Protein AF-A0A933AC29-F1 (afdb_monomer)

Foldseek 3Di:
DKDKDKAKDWDDDPPTPDIDIDIDIHDPVCVVVVVVVQVVVCCVPPVPDPDRDDPHVPDPDDPDDDDDDDDPDDDDD

Secondary structure (DSSP, 8-state):
-EEEEEEEEE--STT---EEEEEEEEETTTHHHHHHHHHHHHHHH-TT--SPP---SS-------------------

Solvent-accessible surface area (backbone atoms only — not comparable to full-atom values): 5384 Å² total; per-residue (Å²): 111,73,48,77,50,76,49,78,50,67,54,85,66,98,81,45,83,49,78,47,79,52,69,50,79,41,52,58,88,49,52,66,55,55,52,51,53,52,51,52,51,41,55,73,79,41,71,86,59,89,62,89,78,79,88,59,89,80,69,84,71,78,81,85,79,79,84,84,80,85,86,85,88,76,78,92,129

pLDDT: mean 71.68, std 16.99, range [33.34, 89.56]

Radius of gyration: 21.16 Å; Cα contacts (8 Å, |Δi|>4): 51; chains: 1; bounding box: 70×35×39 Å

Sequence (77 aa):
MYVLYLDESGTHGADASYFVLAGIAAFEREIHWFTQDLNAIQMEYFPHEIAPLHFHAAKLHPRASMESIDNRTAASH

Nearest PDB structures (foldseek):
  8oo0-assembly1_SV  TM=3.458E-01  e=2.301E+00  Thermochaetoides thermophila
  5dc3-assembly2_d1  TM=3.082E-01  e=2.456E+00  Saccharomyces cerevisiae S288C
  2hj1-assembly1_B  TM=2.114E-01  e=1.460E+00  Haemophilus influenzae 86-028NP
  7old-assembly1_SV  TM=3.409E-01  e=5.023E+00  Thermochaetoides thermophila DSM 1495
  6gsm-assembly1_V  TM=3.310E-01  e=6.516E+00  Kluyveromyces lactis NRRL Y-1140

Mean predicted aligned error: 13.55 Å

Structure (mmCIF, N/CA/C/O backbone):
data_AF-A0A933AC29-F1
#
_entry.id   AF-A0A933AC29-F1
#
loop_
_atom_site.group_PDB
_atom_site.id
_atom_site.type_symbol
_atom_site.label_atom_id
_atom_site.label_alt_id
_atom_site.label_comp_id
_atom_site.label_asym_id
_atom_site.label_entity_id
_atom_site.label_seq_id
_atom_site.pdbx_PDB_ins_code
_atom_site.Cartn_x
_atom_site.Cartn_y
_atom_site.Cartn_z
_atom_site.occupancy
_atom_site.B_iso_or_equiv
_atom_site.auth_seq_id
_atom_site.auth_comp_id
_atom_site.auth_asym_id
_atom_site.auth_atom_id
_atom_site.pdbx_PDB_model_num
ATOM 1 N N . MET A 1 1 ? -18.934 5.882 4.047 1.00 84.44 1 MET A N 1
ATOM 2 C CA . MET A 1 1 ? -18.019 6.390 3.003 1.00 84.44 1 MET A CA 1
ATOM 3 C C . MET A 1 1 ? -17.001 5.304 2.670 1.00 84.44 1 MET A C 1
ATOM 5 O O . MET A 1 1 ? -16.727 4.483 3.538 1.00 84.44 1 MET A O 1
ATOM 9 N N . TYR A 1 2 ? -16.484 5.258 1.440 1.00 82.38 2 TYR A N 1
ATOM 10 C CA . TYR A 1 2 ? -15.390 4.353 1.060 1.00 82.38 2 TYR A CA 1
ATOM 11 C C . TYR A 1 2 ? -14.118 5.162 0.823 1.00 82.38 2 TYR A C 1
ATOM 13 O O . TYR A 1 2 ? -14.186 6.246 0.244 1.00 82.38 2 TYR A O 1
ATOM 21 N N . VAL A 1 3 ? -12.980 4.628 1.261 1.00 81.38 3 VAL A N 1
ATOM 22 C CA . VAL A 1 3 ? -11.653 5.160 0.947 1.00 81.38 3 VAL A CA 1
ATOM 23 C C . VAL A 1 3 ? -11.014 4.234 -0.074 1.00 81.38 3 VAL A C 1
ATOM 25 O O . VAL A 1 3 ? -10.918 3.027 0.144 1.00 81.38 3 VAL A O 1
ATOM 28 N N . LEU A 1 4 ? -10.614 4.812 -1.202 1.00 81.81 4 LEU A N 1
ATOM 29 C CA . LEU A 1 4 ? -9.885 4.121 -2.254 1.00 81.81 4 LEU A CA 1
ATOM 30 C C . LEU A 1 4 ? -8.400 4.430 -2.091 1.00 81.81 4 LEU A C 1
ATOM 32 O O . LEU A 1 4 ? -7.997 5.589 -2.183 1.00 81.81 4 LEU A O 1
ATOM 36 N N . TYR A 1 5 ? -7.606 3.392 -1.864 1.00 82.00 5 TYR A N 1
ATOM 37 C CA . TYR A 1 5 ? -6.157 3.448 -1.984 1.00 82.00 5 TYR A CA 1
ATOM 38 C C . TYR A 1 5 ? -5.751 2.802 -3.306 1.00 82.00 5 TYR A C 1
ATOM 40 O O . TYR A 1 5 ? -6.233 1.718 -3.634 1.00 82.00 5 TYR A O 1
ATOM 48 N N . LEU A 1 6 ? -4.888 3.470 -4.063 1.00 84.81 6 LEU A N 1
ATOM 49 C CA . LEU A 1 6 ? -4.410 3.029 -5.367 1.00 84.81 6 LEU A CA 1
ATOM 50 C C . LEU A 1 6 ? -2.905 3.286 -5.432 1.00 84.81 6 LEU A C 1
ATOM 52 O O . LEU A 1 6 ? -2.473 4.399 -5.139 1.00 84.81 6 LEU A O 1
ATOM 56 N N . ASP A 1 7 ? -2.141 2.267 -5.805 1.00 84.31 7 ASP A N 1
ATOM 57 C CA . ASP A 1 7 ? -0.690 2.317 -5.945 1.00 84.31 7 ASP A CA 1
ATOM 58 C C . ASP A 1 7 ? -0.272 1.785 -7.318 1.00 84.31 7 ASP A C 1
ATOM 60 O O . ASP A 1 7 ? -0.877 0.854 -7.868 1.00 84.31 7 ASP A O 1
ATOM 64 N N . GLU A 1 8 ? 0.771 2.390 -7.873 1.00 84.75 8 GLU A N 1
ATOM 65 C CA . GLU A 1 8 ? 1.342 2.013 -9.159 1.00 84.75 8 GLU A CA 1
ATOM 66 C C . GLU A 1 8 ? 2.782 1.533 -8.988 1.00 84.75 8 GLU A C 1
ATOM 68 O O . GLU A 1 8 ? 3.576 2.080 -8.225 1.00 84.75 8 GLU A O 1
ATOM 73 N N . SER A 1 9 ? 3.140 0.482 -9.719 1.00 80.81 9 SER A N 1
ATOM 74 C CA . SER A 1 9 ? 4.495 -0.051 -9.750 1.00 80.81 9 SER A CA 1
ATOM 75 C C . SER A 1 9 ? 4.893 -0.379 -11.181 1.00 80.81 9 SER A C 1
ATOM 77 O O . SER A 1 9 ? 4.068 -0.772 -12.002 1.00 80.81 9 SER A O 1
ATOM 79 N N . GLY A 1 10 ? 6.170 -0.230 -11.509 1.00 79.50 10 GLY A N 1
ATOM 80 C CA . GLY A 1 10 ? 6.650 -0.464 -12.864 1.00 79.50 10 GLY A CA 1
ATOM 81 C C . GLY A 1 10 ? 7.965 0.231 -13.162 1.00 79.50 10 GLY A C 1
ATOM 82 O O . GLY A 1 10 ? 8.516 0.986 -12.356 1.00 79.50 10 GLY A O 1
ATOM 83 N N . THR A 1 11 ? 8.475 -0.033 -14.356 1.00 79.62 11 THR A N 1
ATOM 84 C CA . THR A 1 11 ? 9.601 0.712 -14.927 1.00 79.62 11 THR A CA 1
ATOM 85 C C . THR A 1 11 ? 9.079 1.983 -15.588 1.00 79.62 11 THR A C 1
ATOM 87 O O . THR A 1 11 ? 8.118 1.911 -16.345 1.00 79.62 11 TH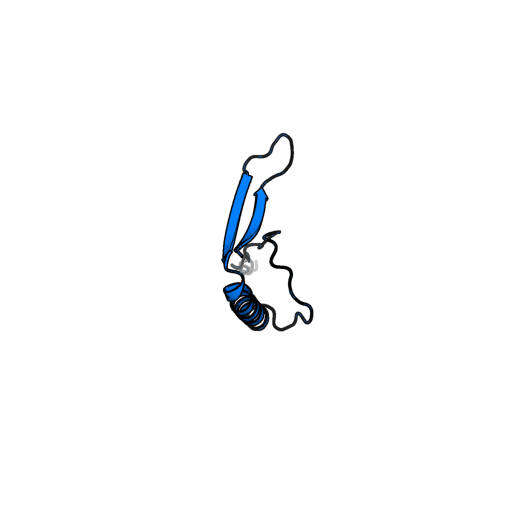R A O 1
ATOM 90 N N . HIS A 1 12 ? 9.710 3.128 -15.329 1.00 75.75 12 HIS A N 1
ATOM 91 C CA . HIS A 1 12 ? 9.315 4.415 -15.906 1.00 75.75 12 HIS A CA 1
ATOM 92 C C . HIS A 1 12 ? 10.229 4.781 -17.085 1.00 75.75 12 HIS A C 1
ATOM 94 O O . HIS A 1 12 ? 11.435 4.548 -17.017 1.00 75.75 12 HIS A O 1
ATOM 100 N N . GLY A 1 13 ? 9.672 5.392 -18.135 1.00 80.00 13 GLY A N 1
ATOM 101 C CA . GLY A 1 13 ? 10.418 5.873 -19.306 1.00 80.00 13 GLY A CA 1
ATOM 102 C C . GLY A 1 13 ? 9.9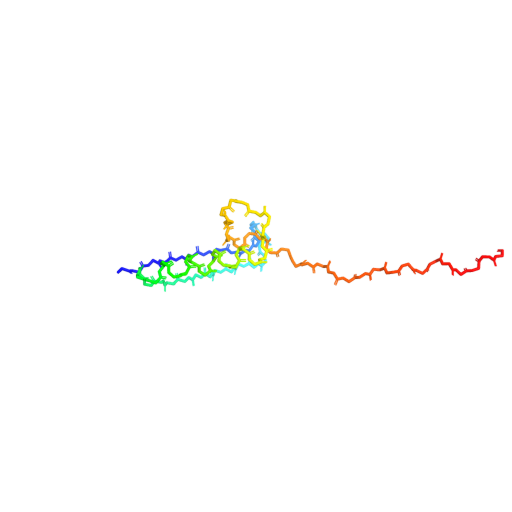92 5.217 -20.622 1.00 80.00 13 GLY A C 1
ATOM 103 O O . GLY A 1 13 ? 9.091 4.385 -20.648 1.00 80.00 13 GLY A O 1
ATOM 104 N N . ALA A 1 14 ? 10.636 5.612 -21.724 1.00 78.12 14 ALA A N 1
ATOM 105 C CA . ALA A 1 14 ? 10.306 5.130 -23.071 1.00 78.12 14 ALA A CA 1
ATOM 106 C C . ALA A 1 14 ? 10.500 3.610 -23.247 1.00 78.12 14 ALA A C 1
ATOM 108 O O . ALA A 1 14 ? 9.809 3.003 -24.059 1.00 78.12 14 ALA A O 1
ATOM 109 N N . ASP A 1 15 ? 11.372 3.004 -22.435 1.00 80.50 15 ASP A N 1
ATOM 110 C CA . ASP A 1 15 ? 11.670 1.567 -22.441 1.00 80.50 15 ASP A CA 1
ATOM 111 C C . ASP A 1 15 ? 10.943 0.807 -21.315 1.00 80.50 15 ASP A C 1
ATOM 113 O O . ASP A 1 15 ? 11.387 -0.257 -20.874 1.00 80.50 15 ASP A O 1
ATOM 117 N N . ALA A 1 16 ? 9.845 1.363 -20.789 1.00 82.69 16 ALA A N 1
ATOM 118 C CA . ALA A 1 16 ? 9.055 0.711 -19.754 1.00 82.69 16 ALA A CA 1
ATOM 119 C C . ALA A 1 16 ? 8.570 -0.672 -20.226 1.00 82.69 16 ALA A C 1
ATOM 121 O O . ALA A 1 16 ? 7.835 -0.789 -21.203 1.00 82.69 16 ALA A O 1
ATOM 122 N N . SER A 1 17 ? 8.971 -1.726 -19.516 1.00 83.19 17 SER A N 1
ATOM 123 C CA . SER A 1 17 ? 8.667 -3.116 -19.882 1.00 83.19 17 SER A CA 1
ATOM 124 C C . SER A 1 17 ? 7.411 -3.653 -19.199 1.00 83.19 17 SER A C 1
ATOM 126 O O . SER A 1 17 ? 6.777 -4.572 -19.715 1.00 83.19 17 SER A O 1
ATOM 128 N N . TYR A 1 18 ? 7.032 -3.081 -18.054 1.00 76.81 18 TYR A N 1
ATOM 129 C CA . TYR A 1 18 ? 5.814 -3.449 -17.342 1.00 76.81 18 TYR A CA 1
ATOM 130 C C . TYR A 1 18 ? 5.280 -2.303 -16.479 1.00 76.81 18 TYR A C 1
ATOM 132 O O . TYR A 1 18 ? 6.033 -1.464 -15.976 1.00 76.81 18 TYR A O 1
ATOM 140 N N . PHE A 1 19 ? 3.960 -2.324 -16.297 1.00 84.56 19 PHE A N 1
ATOM 141 C CA . PHE A 1 19 ? 3.189 -1.427 -15.446 1.00 84.56 19 PHE A CA 1
ATOM 142 C C . PHE A 1 19 ? 2.143 -2.253 -14.692 1.00 84.56 19 PHE A C 1
ATOM 144 O O . PHE A 1 19 ? 1.437 -3.066 -15.291 1.00 84.56 19 PHE A O 1
ATOM 151 N N . VAL A 1 20 ? 2.064 -2.063 -13.381 1.00 81.75 20 VAL A N 1
ATOM 152 C CA . VAL A 1 20 ? 1.151 -2.752 -12.471 1.00 81.75 20 VAL A CA 1
ATOM 153 C C . VAL A 1 20 ? 0.396 -1.697 -11.682 1.00 81.75 20 VAL A C 1
ATOM 155 O O . VAL A 1 20 ? 1.004 -0.847 -11.039 1.00 81.75 20 VAL A O 1
ATOM 158 N N . LEU A 1 21 ? -0.929 -1.786 -11.709 1.00 85.56 21 LEU A N 1
ATOM 159 C CA . LEU A 1 21 ? -1.821 -0.949 -10.919 1.00 85.56 21 LEU A CA 1
ATOM 160 C C . LEU A 1 21 ? -2.581 -1.840 -9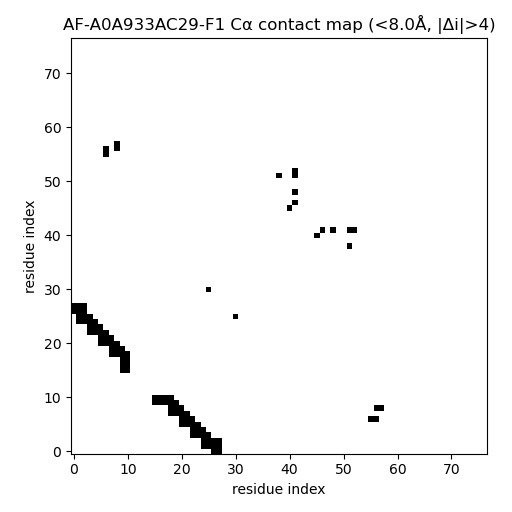.942 1.00 85.56 21 LEU A C 1
ATOM 162 O O . LEU A 1 21 ? -3.240 -2.794 -10.363 1.00 85.56 21 LEU A O 1
ATOM 166 N N . ALA A 1 22 ? -2.496 -1.536 -8.652 1.00 84.00 22 ALA A N 1
ATOM 167 C CA . ALA A 1 22 ? -3.189 -2.280 -7.609 1.00 84.00 22 ALA A CA 1
ATOM 168 C C . ALA A 1 22 ? -3.780 -1.323 -6.575 1.00 84.00 22 ALA A C 1
ATOM 170 O O . ALA A 1 22 ? -3.264 -0.238 -6.339 1.00 84.00 22 ALA A O 1
ATOM 171 N N . GLY A 1 23 ? -4.884 -1.713 -5.948 1.00 82.00 23 GLY A N 1
ATOM 172 C CA . GLY A 1 23 ? -5.544 -0.863 -4.969 1.00 82.00 23 GLY A CA 1
ATOM 173 C C . GLY A 1 23 ? -6.587 -1.605 -4.153 1.00 82.00 23 GLY A C 1
ATOM 174 O O . GLY A 1 23 ? -6.993 -2.714 -4.501 1.00 82.00 23 GLY A O 1
ATOM 175 N N . ILE A 1 24 ? -7.024 -0.971 -3.067 1.00 84.62 24 ILE A N 1
ATOM 176 C CA . ILE A 1 24 ? -8.083 -1.466 -2.189 1.00 84.62 24 ILE A CA 1
ATOM 177 C C . ILE A 1 24 ? -9.146 -0.387 -1.997 1.00 84.62 24 ILE A C 1
ATOM 179 O O . ILE A 1 24 ? -8.836 0.791 -1.821 1.00 84.62 24 ILE A O 1
ATOM 183 N N . ALA A 1 25 ? -10.411 -0.795 -2.005 1.00 88.69 25 ALA A N 1
ATOM 184 C CA . ALA A 1 25 ? -11.521 0.045 -1.582 1.00 88.69 25 ALA A CA 1
ATOM 185 C C . ALA A 1 25 ? -12.012 -0.467 -0.228 1.00 88.69 25 ALA A C 1
ATOM 187 O O . ALA A 1 25 ? -12.567 -1.561 -0.141 1.00 88.69 25 ALA A O 1
ATOM 188 N N . ALA A 1 26 ? -11.792 0.317 0.821 1.00 82.44 26 ALA A N 1
ATOM 189 C CA . ALA A 1 26 ? -12.142 -0.034 2.190 1.00 82.44 26 ALA A CA 1
ATOM 190 C C . ALA A 1 26 ? -13.318 0.810 2.675 1.00 82.44 26 ALA A C 1
ATOM 192 O O . ALA A 1 26 ? -13.397 2.010 2.386 1.00 82.44 26 ALA A O 1
ATOM 193 N N . PHE A 1 27 ? -14.231 0.206 3.434 1.00 89.12 27 PHE A N 1
ATOM 194 C CA . PHE A 1 27 ? -15.270 0.982 4.088 1.00 89.12 27 PHE A CA 1
ATOM 195 C C . PHE A 1 27 ? -14.660 1.767 5.260 1.00 89.12 27 PHE A C 1
ATOM 197 O O . PHE A 1 27 ? -13.823 1.252 5.996 1.00 89.12 27 PHE A O 1
ATOM 204 N N . GLU A 1 28 ? -15.072 3.019 5.471 1.00 80.75 28 GLU A N 1
ATOM 205 C CA . GLU A 1 28 ? -14.415 3.921 6.438 1.00 80.75 28 GLU A CA 1
ATOM 206 C C . GLU A 1 28 ? -14.332 3.360 7.868 1.00 80.75 28 GLU A C 1
ATOM 208 O O . GLU A 1 28 ? -13.372 3.627 8.587 1.00 80.75 28 GLU A O 1
ATOM 213 N N . ARG A 1 29 ? -15.318 2.547 8.276 1.00 86.25 29 ARG A N 1
ATOM 214 C CA . ARG A 1 29 ? -15.352 1.924 9.608 1.00 86.25 29 ARG A CA 1
ATOM 215 C C . ARG A 1 29 ? -14.320 0.800 9.779 1.00 86.25 29 ARG A C 1
ATOM 217 O O . ARG A 1 29 ? -14.085 0.383 10.907 1.00 86.25 29 ARG A O 1
ATOM 224 N N . GLU A 1 30 ? -13.703 0.329 8.699 1.00 83.69 30 GLU A N 1
ATOM 225 C CA . GLU A 1 30 ? -12.717 -0.761 8.708 1.00 83.69 30 GLU A CA 1
ATOM 226 C C . GLU A 1 30 ? -11.271 -0.253 8.778 1.00 83.69 30 GLU A C 1
ATOM 228 O O . GLU A 1 30 ? -10.389 -0.959 9.259 1.00 83.69 30 GLU A O 1
ATOM 233 N N . ILE A 1 31 ? -11.027 1.003 8.387 1.00 80.00 31 ILE A N 1
ATOM 234 C CA . ILE A 1 31 ? -9.683 1.611 8.323 1.00 80.00 31 ILE A CA 1
ATOM 235 C C . ILE A 1 31 ? -8.975 1.583 9.681 1.00 80.00 31 ILE A C 1
ATOM 237 O O . ILE A 1 31 ? -7.755 1.410 9.755 1.00 80.00 31 ILE A O 1
ATOM 241 N N . HIS A 1 32 ? -9.745 1.728 10.762 1.00 80.69 32 HIS A N 1
ATOM 242 C CA . HIS A 1 32 ? -9.216 1.654 12.118 1.00 80.69 32 HIS A CA 1
ATOM 243 C C . HIS A 1 32 ? -8.537 0.307 12.392 1.00 80.69 32 HIS A C 1
ATOM 245 O O . HIS A 1 32 ? -7.445 0.282 12.952 1.00 80.69 32 HIS A O 1
ATOM 251 N N . TRP A 1 33 ? -9.150 -0.792 11.948 1.00 85.56 33 TRP A N 1
ATOM 252 C CA . TRP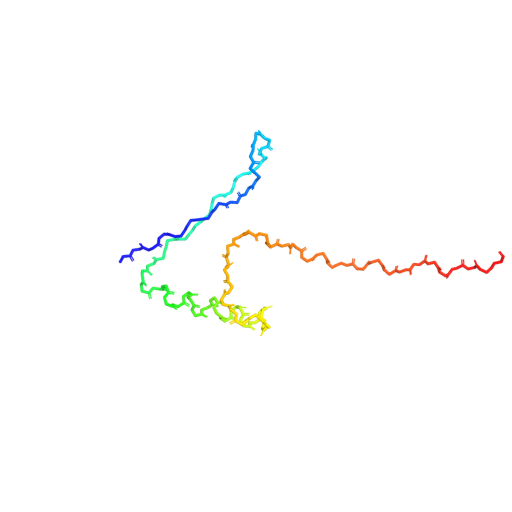 A 1 33 ? -8.624 -2.143 12.134 1.00 85.56 33 TRP A CA 1
ATOM 253 C C . TRP A 1 33 ? -7.412 -2.396 11.242 1.00 85.56 33 TRP A C 1
ATOM 255 O O . TRP A 1 33 ? -6.382 -2.832 11.740 1.00 85.56 33 TRP A O 1
ATOM 265 N N . PHE A 1 34 ? -7.462 -1.979 9.973 1.00 82.81 34 PHE A N 1
ATOM 266 C CA . PHE A 1 34 ? -6.304 -2.098 9.078 1.00 82.81 34 PHE A CA 1
ATOM 267 C C . PHE A 1 34 ? -5.072 -1.357 9.601 1.00 82.81 34 PHE A C 1
ATOM 269 O O . PHE A 1 34 ? -3.956 -1.851 9.482 1.00 82.81 34 PHE A O 1
ATOM 276 N N . THR A 1 35 ? -5.259 -0.195 10.230 1.00 81.19 35 THR A N 1
ATOM 277 C CA . THR A 1 35 ? -4.150 0.533 10.862 1.00 81.19 35 THR A CA 1
ATOM 278 C C . THR A 1 35 ? -3.539 -0.257 12.020 1.00 81.19 35 THR A C 1
ATOM 280 O O . THR A 1 35 ? -2.319 -0.296 12.162 1.00 81.19 35 THR A O 1
ATOM 283 N N . GLN A 1 36 ? -4.369 -0.894 12.851 1.00 86.50 36 GLN A N 1
ATOM 284 C CA . GLN A 1 36 ? -3.882 -1.718 13.959 1.00 86.50 36 GLN A CA 1
ATOM 285 C C . GLN A 1 36 ? -3.108 -2.938 13.454 1.00 86.50 36 GLN A C 1
ATOM 287 O O . GLN A 1 36 ? -2.018 -3.210 13.956 1.00 86.50 36 GLN A O 1
ATOM 292 N N . ASP A 1 37 ? -3.625 -3.614 12.428 1.00 88.12 37 ASP A N 1
ATOM 293 C CA . ASP A 1 37 ? -2.976 -4.783 11.833 1.00 88.12 37 ASP A CA 1
ATOM 294 C C . ASP A 1 37 ? -1.630 -4.411 11.190 1.00 88.12 37 ASP A C 1
ATOM 296 O O . ASP A 1 37 ? -0.629 -5.097 11.395 1.00 88.12 37 ASP A O 1
ATOM 300 N N . LEU A 1 38 ? -1.561 -3.279 10.477 1.00 83.25 38 LEU A N 1
ATOM 301 C CA . LEU A 1 38 ? -0.306 -2.771 9.908 1.00 83.25 38 LEU A CA 1
ATOM 302 C C . LEU A 1 38 ? 0.729 -2.431 10.989 1.00 83.25 38 LEU A C 1
ATOM 304 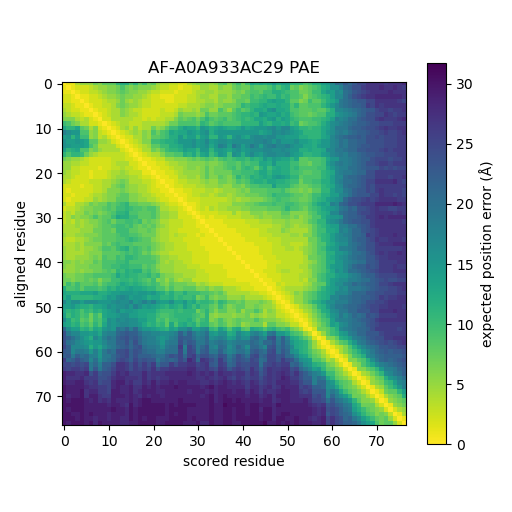O O . LEU A 1 38 ? 1.911 -2.730 10.820 1.00 83.25 38 LEU A O 1
ATOM 308 N N . ASN A 1 39 ? 0.298 -1.858 12.116 1.00 84.06 39 ASN A N 1
ATOM 309 C CA . ASN A 1 39 ? 1.188 -1.598 13.248 1.00 84.06 39 ASN A CA 1
ATOM 310 C C . ASN A 1 39 ? 1.724 -2.901 13.857 1.00 84.06 39 ASN A C 1
ATOM 312 O O . ASN A 1 39 ? 2.904 -2.974 14.195 1.00 84.06 39 ASN A O 1
ATOM 316 N N . ALA A 1 40 ? 0.885 -3.936 13.969 1.00 88.00 40 ALA A N 1
ATOM 317 C CA . ALA A 1 40 ? 1.309 -5.245 14.459 1.00 88.00 40 ALA A CA 1
ATOM 318 C C . ALA A 1 40 ? 2.366 -5.877 13.536 1.00 88.00 40 ALA A C 1
ATOM 320 O O . ALA A 1 40 ? 3.398 -6.342 14.019 1.00 88.00 40 ALA A O 1
ATOM 321 N N . ILE A 1 41 ? 2.167 -5.799 12.215 1.00 88.44 41 ILE A N 1
ATOM 322 C CA . ILE A 1 41 ? 3.152 -6.243 11.215 1.00 88.44 41 ILE A CA 1
ATOM 323 C C . ILE A 1 41 ? 4.465 -5.461 11.365 1.00 88.44 41 ILE A C 1
ATOM 325 O O . ILE A 1 41 ? 5.540 -6.059 11.361 1.00 88.44 41 ILE A O 1
ATOM 329 N N . GLN A 1 42 ? 4.414 -4.135 11.534 1.00 84.56 42 GLN A N 1
ATOM 330 C CA . GLN A 1 42 ? 5.629 -3.348 11.756 1.00 84.56 42 GLN A CA 1
ATOM 331 C C . GLN A 1 42 ? 6.376 -3.805 13.016 1.00 84.56 42 GLN A C 1
ATOM 333 O O . GLN A 1 42 ? 7.589 -3.984 12.969 1.00 84.56 42 GLN A O 1
ATOM 338 N N . MET A 1 43 ? 5.669 -4.022 14.126 1.00 86.00 43 MET A N 1
ATOM 339 C CA . MET A 1 43 ? 6.283 -4.485 15.373 1.00 86.00 43 MET A CA 1
ATOM 340 C C . MET A 1 43 ? 6.927 -5.871 15.237 1.00 86.00 43 MET A C 1
ATOM 342 O O . MET A 1 43 ? 7.960 -6.120 15.855 1.00 86.00 43 MET A O 1
ATOM 346 N N . GLU A 1 44 ? 6.333 -6.762 14.444 1.00 89.56 44 GLU A N 1
ATOM 347 C CA . GLU A 1 44 ? 6.840 -8.120 14.226 1.00 89.56 44 GLU A CA 1
ATOM 348 C C . GLU A 1 44 ? 8.097 -8.136 13.345 1.00 89.56 44 GLU A C 1
ATOM 350 O O . GLU A 1 44 ? 9.090 -8.777 13.693 1.00 89.56 44 GLU A O 1
ATOM 355 N N . TYR A 1 45 ? 8.078 -7.415 12.219 1.00 86.62 45 TYR A N 1
ATOM 356 C CA . TYR A 1 45 ? 9.133 -7.503 11.201 1.00 86.62 45 TYR A CA 1
ATOM 357 C C . TYR A 1 45 ? 10.176 -6.380 11.275 1.00 86.62 45 TYR A C 1
ATOM 359 O O . TYR A 1 45 ? 11.299 -6.560 10.803 1.00 86.62 45 TYR A O 1
ATOM 367 N N . PHE A 1 46 ? 9.839 -5.240 11.881 1.00 85.00 46 PHE A N 1
ATOM 368 C CA . PHE A 1 46 ? 10.692 -4.051 11.976 1.00 85.00 46 PHE A CA 1
ATOM 369 C C . PHE A 1 46 ? 10.757 -3.502 13.418 1.00 85.00 46 PHE A C 1
ATOM 371 O O . PHE A 1 46 ? 10.500 -2.320 13.648 1.00 85.00 46 PHE A O 1
ATOM 378 N N . PRO A 1 47 ? 11.140 -4.322 14.418 1.00 82.19 47 PRO A N 1
ATOM 379 C CA . PRO A 1 47 ? 11.049 -3.961 15.839 1.00 82.19 47 PRO A CA 1
ATOM 380 C C . PRO A 1 47 ? 11.978 -2.813 16.269 1.00 82.19 47 PRO A C 1
ATOM 382 O O . PRO A 1 47 ? 11.816 -2.257 17.353 1.00 82.19 47 PRO A O 1
ATOM 385 N N . HIS A 1 48 ? 12.980 -2.477 15.454 1.00 87.19 48 HIS A N 1
ATOM 386 C CA . HIS A 1 48 ? 13.927 -1.391 15.722 1.00 87.19 48 HIS A CA 1
ATOM 387 C C . HIS A 1 48 ? 13.505 -0.057 15.089 1.00 87.19 48 HIS A C 1
ATOM 389 O O . HIS A 1 48 ? 14.114 0.971 15.382 1.00 87.19 48 HIS A O 1
ATOM 395 N N . GLU A 1 49 ? 12.460 -0.061 14.256 1.00 77.38 49 GLU A N 1
ATOM 396 C CA . GLU A 1 49 ? 11.942 1.136 13.602 1.00 77.38 49 GLU A CA 1
ATOM 397 C C . GLU A 1 49 ? 10.912 1.826 14.499 1.00 77.38 49 GLU A C 1
ATOM 399 O O . GLU A 1 49 ? 9.826 1.312 14.765 1.00 77.38 49 GLU A O 1
ATOM 404 N N . ILE A 1 50 ? 11.276 3.016 14.978 1.00 70.81 50 ILE A N 1
ATOM 405 C CA . ILE A 1 50 ? 10.513 3.788 15.974 1.00 70.81 50 ILE A CA 1
ATOM 406 C C . ILE A 1 50 ? 9.481 4.717 15.310 1.00 70.81 50 ILE A C 1
ATOM 408 O O . ILE A 1 50 ? 8.544 5.185 15.955 1.00 70.81 50 ILE A O 1
ATOM 412 N N . ALA A 1 51 ? 9.662 5.008 14.020 1.00 76.12 51 ALA A N 1
ATOM 413 C CA . ALA A 1 51 ? 8.739 5.809 13.227 1.00 76.12 51 ALA A CA 1
ATOM 414 C C . ALA A 1 51 ? 7.771 4.898 12.448 1.00 76.12 51 ALA A C 1
ATOM 416 O O . ALA A 1 51 ? 8.173 3.805 12.044 1.00 76.12 51 ALA A O 1
ATOM 417 N N . PRO A 1 52 ? 6.516 5.322 12.202 1.00 68.12 52 PRO A N 1
ATOM 418 C CA . PRO A 1 52 ? 5.600 4.585 11.337 1.00 68.12 52 PRO A CA 1
ATOM 419 C C . PRO A 1 52 ? 6.214 4.361 9.953 1.00 68.12 52 PRO A C 1
ATOM 421 O O . PRO A 1 52 ? 6.615 5.314 9.278 1.00 68.12 52 PRO A O 1
ATOM 424 N N . LEU A 1 53 ? 6.300 3.101 9.533 1.00 69.12 53 LEU A N 1
ATOM 425 C CA . LEU A 1 53 ? 6.849 2.744 8.239 1.00 69.12 53 LEU A CA 1
ATOM 426 C C . LEU A 1 53 ? 5.799 3.024 7.163 1.00 69.12 53 LEU A C 1
ATOM 428 O O . LEU A 1 53 ? 4.673 2.527 7.195 1.00 69.12 53 LEU A O 1
ATOM 432 N N . HIS A 1 54 ? 6.180 3.819 6.173 1.00 68.00 54 HIS A N 1
ATOM 433 C CA . HIS A 1 54 ? 5.357 4.034 4.996 1.00 68.00 54 HIS A CA 1
ATOM 434 C C . HIS A 1 54 ? 5.441 2.788 4.105 1.00 68.00 54 HIS A C 1
ATOM 436 O O . HIS A 1 54 ? 6.361 2.665 3.300 1.00 68.00 54 HIS A O 1
ATOM 442 N N . PHE A 1 55 ? 4.465 1.881 4.218 1.00 63.88 55 PHE A N 1
ATOM 443 C CA . PHE A 1 55 ? 4.307 0.715 3.335 1.00 63.88 55 PHE A CA 1
ATOM 444 C C . PHE A 1 55 ? 3.833 1.134 1.934 1.00 63.88 55 PHE A C 1
ATOM 446 O O . PHE A 1 55 ? 2.737 0.800 1.500 1.00 63.88 55 PHE A O 1
ATOM 453 N N . HIS A 1 56 ? 4.639 1.925 1.236 1.00 59.28 56 HIS A N 1
ATOM 454 C CA . HIS A 1 56 ? 4.483 2.143 -0.199 1.00 59.28 56 HIS A CA 1
ATOM 455 C C . HIS A 1 56 ? 5.226 0.985 -0.860 1.00 59.28 56 HIS A C 1
ATOM 457 O O . HIS A 1 56 ? 6.308 0.627 -0.390 1.00 59.28 56 HIS A O 1
ATOM 463 N N . ALA A 1 57 ? 4.708 0.385 -1.932 1.00 49.28 57 ALA A N 1
ATOM 464 C CA . ALA A 1 57 ? 5.351 -0.760 -2.590 1.00 49.28 57 ALA A CA 1
ATOM 465 C C . ALA A 1 57 ? 6.696 -0.411 -3.279 1.00 49.28 57 ALA A C 1
ATOM 467 O O . ALA A 1 57 ? 7.184 -1.135 -4.150 1.00 49.28 57 ALA A O 1
ATOM 468 N N . ALA A 1 58 ? 7.333 0.696 -2.893 1.00 45.59 58 ALA A N 1
ATOM 469 C CA . ALA A 1 58 ? 8.647 1.118 -3.324 1.00 45.59 58 ALA A CA 1
ATOM 470 C C . ALA A 1 58 ? 9.727 0.214 -2.701 1.00 45.59 58 ALA A C 1
ATOM 472 O O . ALA A 1 58 ? 10.328 0.520 -1.676 1.00 45.59 58 ALA A O 1
ATOM 473 N N . LYS A 1 59 ? 9.986 -0.896 -3.402 1.00 44.25 59 LYS A N 1
ATOM 474 C CA . LYS A 1 59 ? 11.103 -1.843 -3.233 1.00 44.25 59 LYS A CA 1
ATOM 475 C C . LYS A 1 59 ? 11.084 -2.676 -1.948 1.00 44.25 59 LYS A C 1
ATOM 477 O O . LYS A 1 59 ? 11.939 -2.547 -1.076 1.00 44.25 59 LYS A O 1
ATOM 482 N N . LEU A 1 60 ? 10.232 -3.699 -1.953 1.00 40.75 60 LEU A N 1
ATOM 483 C CA . LEU A 1 60 ? 10.591 -4.966 -1.316 1.00 40.75 60 LEU A CA 1
ATOM 484 C C . LEU A 1 60 ? 11.768 -5.570 -2.100 1.00 40.75 60 LEU A C 1
ATOM 486 O O . LEU A 1 60 ? 11.584 -6.164 -3.161 1.00 40.75 60 LEU A O 1
ATOM 490 N N . HIS A 1 61 ? 12.995 -5.381 -1.613 1.00 42.94 61 HIS A N 1
ATOM 491 C CA . HIS A 1 61 ? 14.126 -6.167 -2.094 1.00 42.94 61 HIS A CA 1
ATOM 492 C C . HIS A 1 61 ? 13.898 -7.624 -1.668 1.00 42.94 61 HIS A C 1
ATOM 494 O O . HIS A 1 61 ? 13.797 -7.878 -0.465 1.00 42.94 61 HIS A O 1
ATOM 500 N N . PRO A 1 62 ? 13.827 -8.601 -2.591 1.00 33.34 62 PRO A N 1
ATOM 501 C CA . PRO A 1 62 ? 13.890 -9.994 -2.186 1.00 33.34 62 PRO A CA 1
ATOM 502 C C . PRO A 1 62 ? 15.217 -10.188 -1.454 1.00 33.34 62 PRO A C 1
ATOM 504 O O . P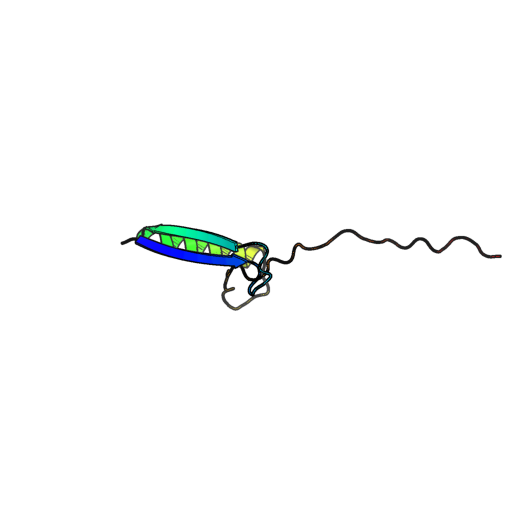RO A 1 62 ? 16.286 -9.909 -2.002 1.00 33.34 62 PRO A O 1
ATOM 507 N N . ARG A 1 63 ? 15.152 -10.614 -0.189 1.00 39.47 63 ARG A N 1
ATOM 508 C CA . ARG A 1 63 ? 16.335 -10.994 0.578 1.00 39.47 63 ARG A CA 1
ATOM 509 C C . ARG A 1 63 ? 16.991 -12.158 -0.157 1.00 39.47 63 ARG A C 1
ATOM 511 O O . ARG A 1 63 ? 16.551 -13.297 -0.036 1.00 39.47 63 ARG A O 1
ATOM 518 N N . ALA A 1 64 ? 18.024 -11.871 -0.940 1.00 53.62 64 ALA A N 1
ATOM 519 C CA . ALA A 1 64 ? 18.904 -12.903 -1.449 1.00 53.62 64 ALA A CA 1
ATOM 520 C C . ALA A 1 64 ? 19.652 -13.477 -0.242 1.00 53.62 64 ALA A C 1
ATOM 522 O O . ALA A 1 64 ? 20.575 -12.863 0.286 1.00 53.62 64 ALA A O 1
ATOM 523 N N . SER A 1 65 ? 19.220 -14.640 0.229 1.00 50.06 65 SER A N 1
ATOM 524 C CA . SER A 1 65 ? 20.046 -15.480 1.082 1.00 50.06 65 SER A CA 1
ATOM 525 C C . SER A 1 65 ? 20.130 -16.867 0.472 1.00 50.06 65 SER A C 1
ATOM 527 O O . SER A 1 65 ? 19.179 -17.637 0.570 1.00 50.06 65 SER A O 1
ATOM 529 N N . MET A 1 66 ? 21.279 -17.174 -0.120 1.00 38.28 66 MET A N 1
ATO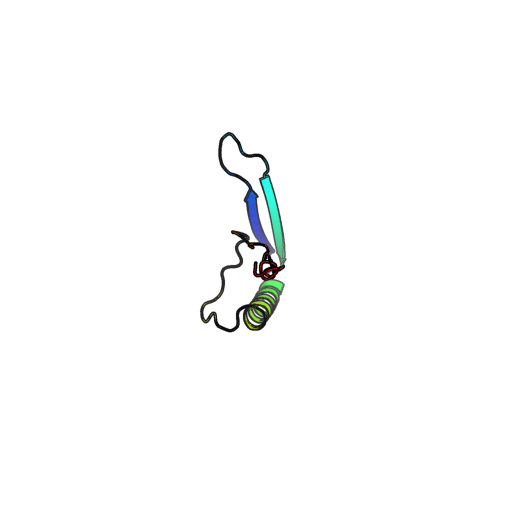M 530 C CA . MET A 1 66 ? 21.960 -18.439 0.136 1.00 38.28 66 MET A CA 1
ATOM 531 C C . MET A 1 66 ? 23.454 -18.263 -0.162 1.00 38.28 66 MET A C 1
ATOM 533 O O . MET A 1 66 ? 23.831 -17.631 -1.146 1.00 38.28 66 MET A O 1
ATOM 537 N N . GLU A 1 67 ? 24.267 -18.777 0.753 1.00 46.91 67 GLU A N 1
ATOM 538 C CA . GLU A 1 67 ? 25.722 -18.689 0.843 1.00 46.91 67 GLU A CA 1
ATOM 539 C C . GLU A 1 67 ? 26.482 -19.150 -0.410 1.00 46.91 67 GLU A C 1
ATOM 541 O O . GLU A 1 67 ? 26.127 -20.137 -1.050 1.00 46.91 67 GLU A O 1
ATOM 546 N N . SER A 1 68 ? 27.639 -18.527 -0.646 1.00 39.12 68 SER A N 1
ATOM 547 C CA . SER A 1 68 ? 28.803 -19.215 -1.209 1.00 39.12 68 SER A CA 1
ATOM 548 C C . SER A 1 68 ? 29.757 -19.503 -0.051 1.00 39.12 68 SER A C 1
ATOM 550 O O . SER A 1 68 ? 30.578 -18.654 0.291 1.00 39.12 68 SER A O 1
ATOM 552 N N . ILE A 1 69 ? 29.631 -20.681 0.567 1.00 54.44 69 ILE A N 1
ATOM 553 C CA . ILE A 1 69 ? 30.682 -21.227 1.431 1.00 54.44 69 ILE A CA 1
ATOM 554 C C . ILE A 1 69 ? 31.900 -21.519 0.548 1.00 54.44 69 ILE A C 1
ATOM 556 O O . ILE A 1 69 ? 31.800 -22.207 -0.469 1.00 54.44 69 ILE A O 1
ATOM 560 N N . ASP A 1 70 ? 33.037 -20.963 0.957 1.00 52.28 70 ASP A N 1
ATOM 561 C CA . ASP A 1 70 ? 34.364 -21.175 0.394 1.00 52.28 70 ASP A CA 1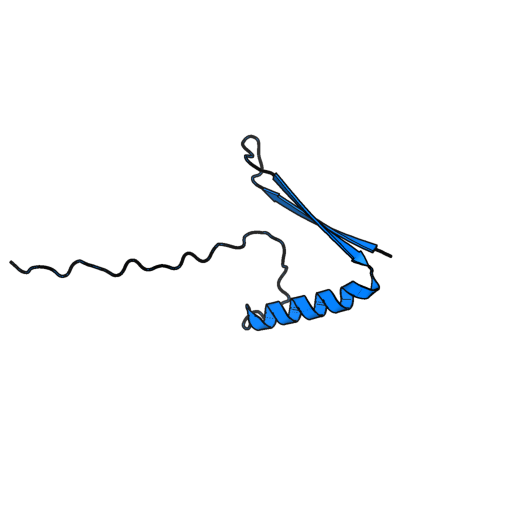
ATOM 562 C C . ASP A 1 70 ? 34.686 -22.652 0.134 1.00 52.28 70 ASP A C 1
ATOM 564 O O . ASP A 1 70 ? 34.547 -23.507 1.008 1.00 52.28 70 ASP A O 1
ATOM 568 N N . ASN A 1 71 ? 35.265 -22.935 -1.035 1.00 50.22 71 ASN A N 1
ATOM 569 C CA . ASN A 1 71 ? 36.109 -24.113 -1.206 1.00 50.22 71 ASN A CA 1
ATOM 570 C C . ASN A 1 71 ? 37.394 -23.752 -1.957 1.00 50.22 71 ASN A C 1
ATOM 572 O O . ASN A 1 71 ? 37.516 -23.989 -3.159 1.00 50.22 71 ASN A O 1
ATOM 576 N N . ARG A 1 72 ? 38.361 -23.167 -1.240 1.00 47.44 72 ARG A N 1
ATOM 577 C CA . ARG A 1 72 ? 39.782 -23.171 -1.627 1.00 47.44 72 ARG A CA 1
ATOM 578 C C . ARG A 1 72 ? 40.689 -23.367 -0.411 1.00 47.44 72 ARG A C 1
ATOM 580 O O . ARG A 1 72 ? 41.552 -22.548 -0.127 1.00 47.44 72 ARG A O 1
ATOM 587 N N . THR A 1 73 ? 40.532 -24.523 0.230 1.00 52.16 73 THR A N 1
ATOM 588 C CA . THR A 1 73 ? 41.647 -25.198 0.906 1.00 52.16 73 THR A CA 1
ATOM 589 C C . THR A 1 73 ? 41.719 -26.625 0.375 1.00 52.16 73 THR A C 1
ATOM 591 O O . THR A 1 73 ? 41.156 -27.548 0.952 1.00 52.16 73 THR A O 1
ATOM 594 N N . ALA A 1 74 ? 42.402 -26.805 -0.755 1.00 48.19 74 ALA A N 1
ATOM 595 C CA . ALA A 1 74 ? 42.881 -28.108 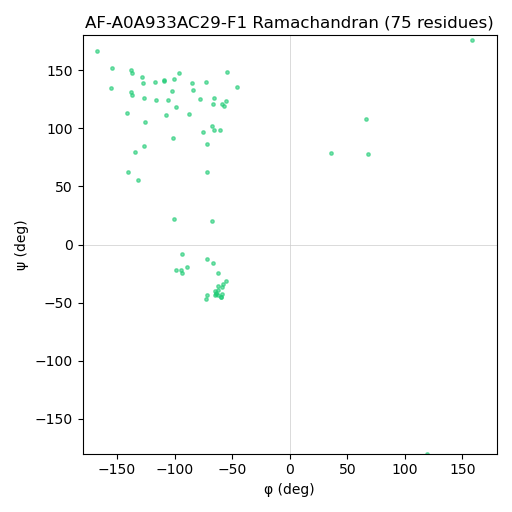-1.197 1.00 48.19 74 ALA A CA 1
ATOM 596 C C . ALA A 1 74 ? 44.271 -27.937 -1.829 1.00 48.19 74 ALA A C 1
ATOM 598 O O . ALA A 1 74 ? 44.386 -27.314 -2.880 1.00 48.19 74 ALA A O 1
ATOM 599 N N . ALA A 1 75 ? 45.275 -28.513 -1.152 1.00 43.91 75 ALA A N 1
ATOM 600 C CA . ALA A 1 75 ? 46.674 -28.729 -1.549 1.00 43.91 75 ALA A CA 1
ATOM 601 C C . ALA A 1 75 ? 47.522 -27.448 -1.735 1.00 43.91 75 ALA A C 1
ATOM 603 O O . ALA A 1 75 ? 47.303 -26.684 -2.661 1.00 43.91 75 ALA A O 1
ATOM 604 N N . SER A 1 76 ? 48.488 -27.073 -0.887 1.00 47.56 76 SER A N 1
ATOM 605 C CA . SER A 1 76 ? 49.660 -27.830 -0.410 1.00 47.56 76 SER A CA 1
ATOM 606 C C . SER A 1 76 ? 50.267 -28.744 -1.479 1.00 47.56 76 SER A C 1
ATOM 608 O O . SER A 1 76 ? 49.995 -29.942 -1.463 1.00 47.56 76 SER A O 1
ATOM 610 N N . HIS A 1 77 ? 51.050 -28.173 -2.401 1.00 40.50 77 HIS A N 1
ATOM 611 C CA . HIS A 1 77 ? 52.370 -28.663 -2.828 1.00 40.50 77 HIS A CA 1
ATOM 612 C C . HIS A 1 77 ? 53.049 -27.669 -3.773 1.00 40.50 77 HIS A C 1
ATOM 614 O O . HIS A 1 77 ? 52.346 -27.114 -4.645 1.00 40.50 77 HIS A O 1
#